Protein AF-A0A258TKL4-F1 (afdb_monomer)

Mean predicted aligned error: 12.35 Å

Sequence (136 aa):
MKLLQSRTVRRLAFFAGGAMLWTGPAPAQDDRVAALDPIAEASTDVEAGMALAAQQSAAGDLVEAAATLERVLLLHPLAHRALIVHAGLLCRLDDAEGGRIELAKFLNPPVADPAWTAAIGACGAMPVAANQGTGK

Nearest PDB structures (foldseek):
  8ump-assembly1_A  TM=7.466E-01  e=2.874E-02  synthetic construct
  1na0-assembly1_A  TM=7.325E-01  e=5.076E-02  unidentified
  4r7s-assembly1_A  TM=7.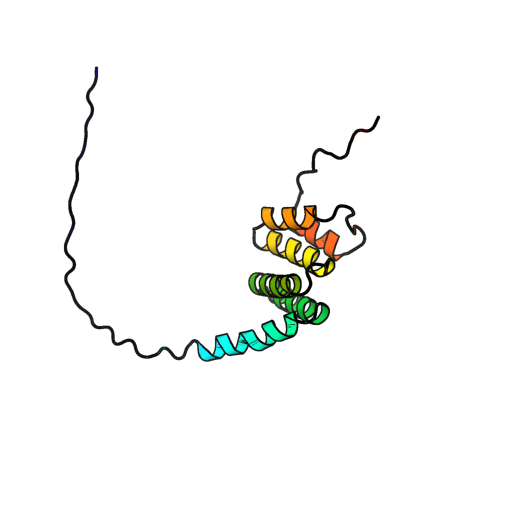231E-01  e=9.442E-02  Parabacteroides merdae ATCC 43184
  2hyz-assembly1_A-2  TM=6.457E-01  e=3.919E-02  unclassified
  1a17-assembly1_A  TM=7.849E-01  e=3.623E-01  Homo sapiens

Radius of gyratio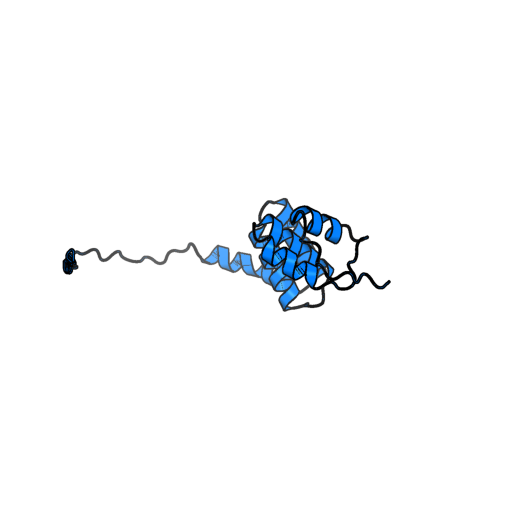n: 24.69 Å; Cα contacts (8 Å, |Δi|>4): 116; chains: 1; bounding box: 25×66×70 Å

Foldseek 3Di:
DDDDDDDDDDDDDDDDDDDPPPDDPDPPVPVVVVVVVVLLVLLLDLVSLQVVLVVCVVVVNLVSSLVSLVSNCVNVVPSLLSLLQNLLSCLQVVNLVSSLVSQVVCPPDPVVDVSNVSSPVSSDDDDDPPPPDPPD

Structure (mmCIF, N/CA/C/O backbone):
data_AF-A0A258TKL4-F1
#
_entry.id   AF-A0A258TKL4-F1
#
loop_
_atom_site.group_PDB
_atom_site.id
_atom_site.type_symbol
_atom_site.label_atom_id
_atom_site.label_alt_id
_atom_site.label_comp_id
_atom_site.label_asym_id
_atom_site.label_entity_id
_atom_site.label_seq_id
_atom_site.pdbx_PDB_ins_code
_atom_site.Cartn_x
_atom_site.Cartn_y
_atom_site.Cartn_z
_atom_site.occupancy
_atom_site.B_iso_or_equiv
_atom_site.auth_seq_id
_atom_site.auth_comp_id
_atom_site.auth_asym_id
_atom_site.auth_atom_id
_atom_site.pdbx_PDB_model_num
ATOM 1 N N . MET A 1 1 ? 0.697 28.174 54.821 1.00 50.72 1 MET A N 1
ATOM 2 C CA . MET A 1 1 ? 0.464 27.054 55.763 1.00 50.72 1 MET A CA 1
ATOM 3 C C . MET A 1 1 ? -0.947 26.505 55.575 1.00 50.72 1 MET A C 1
ATOM 5 O O . MET A 1 1 ? -1.894 27.146 56.003 1.00 50.72 1 MET A O 1
ATOM 9 N N . LYS A 1 2 ? -1.086 25.352 54.912 1.00 48.81 2 LYS A N 1
ATOM 10 C CA . LYS A 1 2 ? -2.199 24.393 55.043 1.00 48.81 2 LYS A CA 1
ATOM 11 C C . LYS A 1 2 ? -1.678 23.036 54.550 1.00 48.81 2 LYS A C 1
ATOM 13 O O . LYS A 1 2 ? -0.857 22.989 53.641 1.00 48.81 2 LYS A O 1
ATOM 18 N N . LEU A 1 3 ? -2.039 21.998 55.293 1.00 51.25 3 LEU A N 1
ATOM 19 C CA . LEU A 1 3 ? -1.294 20.758 55.503 1.00 51.25 3 LEU A CA 1
ATOM 20 C C . LEU A 1 3 ? -1.378 19.770 54.330 1.00 51.25 3 LEU A C 1
ATOM 22 O O . LEU A 1 3 ? -2.439 19.591 53.739 1.00 51.25 3 LEU A O 1
ATOM 26 N N . LEU A 1 4 ? -0.260 19.077 54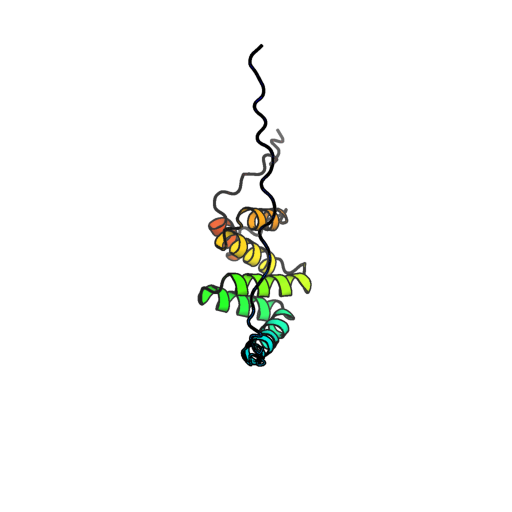.078 1.00 58.34 4 LEU A N 1
ATOM 27 C CA . LEU A 1 4 ? -0.192 17.830 53.317 1.00 58.34 4 LEU A CA 1
ATOM 28 C C . LEU A 1 4 ? -1.086 16.768 53.979 1.00 58.34 4 LEU A C 1
ATOM 30 O O . LEU A 1 4 ? -0.949 16.513 55.176 1.00 58.34 4 LEU A O 1
ATOM 34 N N . GLN A 1 5 ? -1.911 16.071 53.197 1.00 54.00 5 GLN A N 1
ATOM 35 C CA . GLN A 1 5 ? -2.447 14.768 53.590 1.00 54.00 5 GLN A CA 1
ATOM 36 C C . GLN A 1 5 ? -1.998 13.692 52.605 1.00 54.00 5 GLN A C 1
ATOM 38 O O . GLN A 1 5 ? -2.572 13.476 51.544 1.00 54.00 5 GLN A O 1
ATOM 43 N N . SER A 1 6 ? -0.930 13.024 53.031 1.00 58.41 6 SER A N 1
ATOM 44 C CA . SER A 1 6 ? -0.497 11.704 52.596 1.00 58.41 6 SER A CA 1
ATOM 45 C C . SER A 1 6 ? -1.581 10.664 52.901 1.00 58.41 6 SER A C 1
ATOM 47 O O . SER A 1 6 ? -2.112 10.629 54.015 1.00 58.41 6 SER A O 1
ATOM 49 N N . ARG A 1 7 ? -1.890 9.791 51.937 1.00 64.56 7 ARG A N 1
ATOM 50 C CA . ARG A 1 7 ? -2.574 8.519 52.197 1.00 64.56 7 ARG A CA 1
ATOM 51 C C . ARG A 1 7 ? -1.780 7.374 51.590 1.00 64.56 7 ARG A C 1
ATOM 53 O O . ARG A 1 7 ? -1.822 7.088 50.400 1.00 64.56 7 ARG A O 1
ATOM 60 N N . THR A 1 8 ? -1.037 6.758 52.489 1.00 53.56 8 THR A N 1
ATOM 61 C CA . THR A 1 8 ? -0.209 5.570 52.370 1.00 53.56 8 THR A CA 1
ATOM 62 C C . THR A 1 8 ? -1.064 4.314 52.144 1.00 53.56 8 THR A C 1
ATOM 64 O O . THR A 1 8 ? -2.012 4.071 52.882 1.00 53.56 8 THR A O 1
ATOM 67 N N . VAL A 1 9 ? -0.662 3.525 51.141 1.00 61.69 9 VAL A N 1
ATOM 68 C CA . VAL A 1 9 ? -0.591 2.049 51.078 1.00 61.69 9 VAL A CA 1
ATOM 69 C C . VAL A 1 9 ? -1.788 1.233 51.592 1.00 61.69 9 VAL A C 1
ATOM 71 O O . VAL A 1 9 ? -2.051 1.159 52.791 1.00 61.69 9 VAL A O 1
ATOM 74 N N . ARG A 1 10 ? -2.352 0.391 50.711 1.00 58.75 10 ARG A N 1
ATOM 75 C CA . ARG A 1 10 ? -2.886 -0.909 51.140 1.00 58.75 10 ARG A CA 1
ATOM 76 C C . ARG A 1 10 ? -2.347 -2.039 50.271 1.00 58.75 10 ARG A C 1
ATOM 78 O O . AR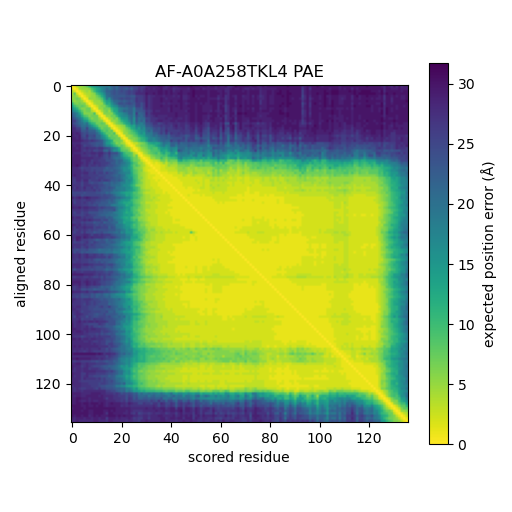G A 1 10 ? -2.388 -1.998 49.049 1.00 58.75 10 ARG A O 1
ATOM 85 N N . ARG A 1 11 ? -1.744 -2.982 50.987 1.00 54.66 11 ARG A N 1
ATOM 86 C CA . ARG A 1 11 ? -0.954 -4.122 50.539 1.00 54.66 11 ARG A CA 1
ATOM 87 C C . ARG A 1 11 ? -1.815 -5.174 49.840 1.00 54.66 11 ARG A C 1
ATOM 89 O O . ARG A 1 11 ? -2.969 -5.364 50.210 1.00 54.66 11 ARG A O 1
ATOM 96 N N . LEU A 1 12 ? -1.153 -5.850 48.900 1.00 56.41 12 LEU A N 1
ATOM 97 C CA . LEU A 1 12 ? -1.285 -7.252 48.495 1.00 56.41 12 LEU A CA 1
ATOM 98 C C . LEU A 1 12 ? -2.431 -8.050 49.136 1.00 56.41 12 LEU A C 1
ATOM 100 O O . LEU A 1 12 ? -2.419 -8.305 50.341 1.00 56.41 12 LEU A O 1
ATOM 104 N N . ALA A 1 13 ? -3.306 -8.581 48.282 1.00 54.28 13 ALA A N 1
ATOM 105 C CA . ALA A 1 13 ? -4.132 -9.740 48.586 1.00 54.28 13 ALA A CA 1
ATOM 106 C C . ALA A 1 13 ? -3.691 -10.924 47.708 1.00 54.28 13 ALA A C 1
ATOM 108 O O . ALA A 1 13 ? -3.859 -10.920 46.493 1.00 54.28 13 ALA A O 1
ATOM 109 N N . PHE A 1 14 ? -3.038 -11.866 48.387 1.00 49.88 14 PHE A N 1
ATOM 110 C CA . PHE A 1 14 ? -2.932 -13.307 48.163 1.00 49.88 14 PHE A CA 1
ATOM 111 C C . PHE A 1 14 ? -3.501 -13.913 46.866 1.00 49.88 14 PHE A C 1
ATOM 113 O O . PHE A 1 14 ? -4.708 -13.982 46.653 1.00 49.88 14 PHE A O 1
ATOM 120 N N . PHE A 1 15 ? -2.578 -14.505 46.102 1.00 59.91 15 PHE A N 1
ATOM 121 C CA . PHE A 1 15 ? -2.790 -15.671 45.244 1.00 59.91 15 PHE A CA 1
ATOM 122 C C . PHE A 1 15 ? -3.282 -16.867 46.077 1.00 59.91 15 PHE A C 1
ATOM 124 O O . PHE A 1 15 ? -2.574 -17.293 46.989 1.00 59.91 15 PHE A O 1
ATOM 131 N N . ALA A 1 16 ? -4.437 -17.445 45.737 1.00 54.53 16 ALA A N 1
ATOM 132 C CA . ALA A 1 16 ? -4.801 -18.819 46.096 1.00 54.53 16 ALA A CA 1
ATOM 133 C C . ALA A 1 16 ? -5.999 -19.315 45.261 1.00 54.53 16 ALA A C 1
ATOM 135 O O . ALA A 1 16 ? -7.061 -18.702 45.277 1.00 54.53 16 ALA A O 1
ATOM 136 N N . GLY A 1 17 ? -5.820 -20.460 44.593 1.00 50.88 17 GLY A N 1
ATOM 137 C CA . GLY A 1 17 ? -6.841 -21.206 43.840 1.00 50.88 17 GLY A CA 1
ATOM 138 C C . GLY A 1 17 ? -6.639 -21.057 42.327 1.00 50.88 17 GLY A C 1
ATOM 139 O O . GLY A 1 17 ? -6.762 -19.966 41.799 1.00 50.88 17 GLY A O 1
ATOM 140 N N . GLY A 1 18 ? -6.260 -22.063 41.542 1.00 57.66 18 GLY A N 1
ATOM 141 C CA . GLY A 1 18 ? -6.520 -23.491 41.676 1.00 57.66 18 GLY A CA 1
ATOM 142 C C . GLY A 1 18 ? -7.419 -23.935 40.522 1.00 57.66 18 GLY A C 1
ATOM 143 O O . GLY A 1 18 ? -8.603 -24.153 40.731 1.00 57.66 18 GLY A O 1
ATOM 144 N N . ALA A 1 19 ? -6.859 -24.038 39.315 1.00 55.53 19 ALA A N 1
ATOM 145 C CA . ALA A 1 19 ? -7.406 -24.819 38.206 1.00 55.53 19 ALA A CA 1
ATOM 146 C C . ALA A 1 19 ? -6.263 -25.115 37.224 1.00 55.53 19 ALA A C 1
ATOM 148 O O . ALA A 1 19 ? -5.837 -24.244 36.468 1.00 55.53 19 ALA A O 1
ATOM 149 N N . MET A 1 20 ? -5.740 -26.343 37.259 1.00 60.84 20 MET A N 1
ATOM 150 C CA . MET A 1 20 ? -4.992 -26.901 36.133 1.00 60.84 20 MET A CA 1
ATOM 151 C C . MET A 1 20 ? -5.975 -27.038 34.968 1.00 60.84 20 MET A C 1
ATOM 153 O O . MET A 1 20 ? -6.676 -28.040 34.848 1.00 60.84 20 MET A O 1
ATOM 157 N N . LEU A 1 21 ? -6.069 -25.996 34.142 1.00 59.91 21 LEU A N 1
ATOM 158 C CA . LEU A 1 21 ? -6.683 -26.087 32.827 1.00 59.91 21 LEU A CA 1
ATOM 159 C C . LEU A 1 21 ? -5.707 -26.859 31.949 1.00 59.91 21 LEU A C 1
ATOM 161 O O . LEU A 1 21 ? -4.636 -26.371 31.592 1.00 59.91 21 LEU A O 1
ATOM 165 N N . TRP A 1 22 ? -6.071 -28.104 31.673 1.00 59.28 22 TRP A N 1
ATOM 166 C CA . TRP A 1 22 ? -5.408 -28.953 30.702 1.00 59.28 22 TRP A CA 1
ATOM 167 C C . TRP A 1 22 ? -5.429 -28.231 29.351 1.00 59.28 22 TRP A C 1
ATOM 169 O O . TRP A 1 22 ? -6.468 -28.090 28.707 1.00 59.28 22 TRP A O 1
ATOM 179 N N . THR A 1 23 ? -4.270 -27.723 28.952 1.00 60.50 23 THR A N 1
ATOM 180 C CA . THR A 1 23 ? -4.006 -27.176 27.627 1.00 60.50 23 THR A CA 1
ATOM 181 C C . THR A 1 23 ? -3.976 -28.336 26.639 1.00 60.50 23 THR A C 1
ATOM 183 O O . THR A 1 23 ? -2.924 -28.922 26.387 1.00 60.50 23 THR A O 1
ATOM 186 N N . GLY A 1 24 ? -5.139 -28.713 26.108 1.00 65.19 24 GLY A N 1
ATOM 187 C CA . GLY A 1 24 ? -5.173 -29.474 24.863 1.00 65.19 24 GLY A CA 1
ATOM 188 C C . GLY A 1 24 ? -4.518 -28.644 23.748 1.00 65.19 24 GLY A C 1
ATOM 189 O O . GLY A 1 24 ? -4.679 -27.419 23.749 1.00 65.19 24 GLY A O 1
ATOM 190 N N . PRO A 1 25 ? -3.764 -29.255 22.817 1.00 62.97 25 PRO A N 1
ATOM 191 C CA . PRO A 1 25 ? -3.256 -28.530 21.660 1.00 62.97 25 PRO A CA 1
ATOM 192 C C . PRO A 1 25 ? -4.467 -28.019 20.876 1.00 62.97 25 PRO A C 1
ATOM 194 O O . PRO A 1 25 ? -5.349 -28.800 20.530 1.00 62.97 25 PRO A O 1
ATOM 197 N N . ALA A 1 26 ? -4.555 -26.709 20.656 1.00 61.94 26 ALA A N 1
ATOM 198 C CA . ALA A 1 26 ? -5.610 -26.113 19.849 1.00 61.94 26 ALA A CA 1
ATOM 199 C C . ALA A 1 26 ? -5.230 -26.251 18.361 1.00 61.94 26 ALA A C 1
ATOM 201 O O . ALA A 1 26 ? -4.319 -25.546 17.927 1.00 61.94 26 ALA A O 1
ATOM 202 N N . PRO A 1 27 ? -5.897 -27.097 17.552 1.00 62.09 27 PRO A N 1
ATOM 203 C CA . PRO A 1 27 ? -5.569 -27.279 16.131 1.00 62.09 27 PRO A CA 1
ATOM 204 C C . PRO A 1 27 ? -5.969 -26.091 15.225 1.00 62.09 27 PRO A C 1
ATOM 206 O O . PRO A 1 27 ? -6.125 -26.253 14.026 1.00 62.09 27 PRO A O 1
ATOM 209 N N . ALA A 1 28 ? -6.143 -24.880 15.762 1.00 62.28 28 ALA A N 1
ATOM 210 C CA . ALA A 1 28 ? -6.678 -23.730 15.022 1.00 62.28 28 ALA A CA 1
ATOM 211 C C . ALA A 1 28 ? -5.617 -22.882 14.284 1.00 62.28 28 ALA A C 1
ATOM 213 O O . ALA A 1 28 ? -5.954 -21.832 13.739 1.00 62.28 28 ALA A O 1
ATOM 214 N N . GLN A 1 29 ? -4.340 -23.276 14.312 1.00 64.56 29 GLN A N 1
ATOM 215 C CA . GLN A 1 29 ? -3.241 -22.479 13.745 1.00 64.56 29 GLN A CA 1
ATOM 216 C C . GLN A 1 29 ? -2.727 -22.982 12.391 1.00 64.56 29 GLN A C 1
ATOM 218 O O . GLN A 1 29 ? -2.130 -22.189 11.669 1.00 64.56 29 GLN A O 1
ATOM 223 N N . ASP A 1 30 ? -2.978 -24.241 12.026 1.00 68.00 30 ASP A N 1
ATOM 224 C CA . ASP A 1 30 ? -2.342 -24.871 10.858 1.00 68.00 30 ASP A CA 1
ATOM 225 C C . ASP A 1 30 ? -2.817 -24.236 9.535 1.00 68.00 30 ASP A C 1
ATOM 227 O O . ASP A 1 30 ? -2.018 -23.754 8.732 1.00 68.00 30 ASP A O 1
ATOM 231 N N . ASP A 1 31 ? -4.135 -24.067 9.382 1.00 73.12 31 ASP A N 1
ATOM 232 C CA . ASP A 1 31 ? -4.729 -23.522 8.153 1.00 73.12 31 ASP A CA 1
ATOM 233 C C . ASP A 1 31 ? -4.386 -22.041 7.912 1.00 73.12 31 ASP A C 1
ATOM 235 O O . ASP A 1 31 ? -4.276 -21.598 6.769 1.00 73.12 31 ASP A O 1
ATOM 239 N N . ARG A 1 32 ? -4.190 -21.251 8.978 1.00 75.31 32 ARG A N 1
ATOM 240 C CA . ARG A 1 32 ? -3.833 -19.828 8.834 1.00 75.31 32 ARG A CA 1
ATOM 241 C C . ARG A 1 32 ? -2.398 -19.634 8.390 1.00 75.31 32 ARG A C 1
ATOM 243 O O . ARG A 1 32 ? -2.140 -18.698 7.646 1.00 75.31 32 ARG A O 1
ATOM 250 N N . VAL A 1 33 ? -1.478 -20.472 8.862 1.00 79.69 33 VAL A N 1
ATOM 251 C CA . VAL A 1 33 ? -0.072 -20.380 8.454 1.00 79.69 33 VAL A CA 1
ATOM 252 C C . VAL A 1 33 ? 0.063 -20.795 6.992 1.00 79.69 33 VAL A C 1
ATOM 254 O O . VAL A 1 33 ? 0.697 -20.073 6.231 1.00 79.69 33 VAL A O 1
ATOM 257 N N . ALA A 1 34 ? -0.621 -21.863 6.573 1.00 82.69 34 ALA A N 1
ATOM 258 C CA . ALA A 1 34 ? -0.657 -22.276 5.170 1.00 82.69 34 ALA A CA 1
ATOM 259 C C . ALA A 1 34 ? -1.241 -21.191 4.240 1.00 82.69 34 ALA A C 1
ATOM 261 O O . ALA A 1 34 ? -0.795 -21.035 3.106 1.00 82.69 34 ALA A O 1
ATOM 262 N N . ALA A 1 35 ? -2.199 -20.387 4.718 1.00 81.25 35 ALA A N 1
ATOM 263 C CA . ALA A 1 35 ? -2.748 -19.263 3.956 1.00 81.25 35 ALA A CA 1
ATOM 264 C C . ALA A 1 35 ? -1.755 -18.098 3.742 1.00 81.25 35 ALA A C 1
ATOM 266 O O . ALA A 1 35 ? -2.003 -17.242 2.893 1.00 81.25 35 ALA A O 1
ATOM 267 N N . LEU A 1 36 ? -0.630 -18.054 4.471 1.00 86.12 36 LEU A N 1
ATOM 268 C CA . LEU A 1 36 ? 0.404 -17.028 4.292 1.00 86.12 36 LEU A CA 1
ATOM 269 C C . LEU A 1 36 ? 1.343 -17.329 3.120 1.00 86.12 36 LEU A C 1
ATOM 271 O O . LEU A 1 36 ? 1.900 -16.387 2.555 1.00 86.12 36 LEU A O 1
ATOM 275 N N . ASP A 1 37 ? 1.508 -18.598 2.734 1.00 89.44 37 ASP A N 1
ATOM 276 C CA . ASP A 1 37 ? 2.432 -18.990 1.662 1.00 89.44 37 ASP A CA 1
ATOM 277 C C . ASP A 1 37 ? 2.084 -18.325 0.316 1.00 89.44 37 ASP A C 1
ATOM 279 O O . ASP A 1 37 ? 2.972 -17.705 -0.279 1.00 89.44 37 ASP A O 1
ATOM 283 N N . PRO A 1 38 ? 0.813 -18.312 -0.142 1.00 89.88 38 PRO A N 1
ATOM 284 C CA . PRO A 1 38 ? 0.445 -17.626 -1.380 1.00 89.88 38 PRO A CA 1
ATOM 285 C C . PRO A 1 38 ? 0.684 -16.113 -1.327 1.00 89.88 38 PRO A C 1
ATOM 287 O O . PRO A 1 38 ? 1.108 -15.519 -2.318 1.00 89.88 38 PRO A O 1
ATOM 290 N N . ILE A 1 39 ? 0.446 -15.475 -0.174 1.00 90.12 39 ILE A N 1
ATOM 291 C CA . ILE A 1 39 ? 0.704 -14.038 0.015 1.00 90.12 39 ILE A CA 1
ATOM 292 C C . ILE A 1 39 ? 2.210 -13.775 -0.070 1.00 90.12 39 ILE A C 1
ATOM 294 O O . ILE A 1 39 ? 2.658 -12.826 -0.725 1.00 90.12 39 ILE A O 1
ATOM 298 N N . ALA A 1 40 ? 3.000 -14.627 0.583 1.00 91.81 40 ALA A N 1
ATOM 299 C CA . ALA A 1 40 ? 4.445 -14.519 0.611 1.00 91.81 40 ALA A CA 1
ATOM 300 C C . ALA A 1 40 ? 5.059 -14.687 -0.783 1.00 91.81 40 ALA A C 1
ATOM 302 O O . ALA A 1 40 ? 5.979 -13.931 -1.104 1.00 91.81 40 ALA A O 1
ATOM 303 N N . GLU A 1 41 ? 4.543 -15.628 -1.578 1.00 94.94 41 GLU A N 1
ATOM 304 C CA . GLU A 1 41 ? 4.950 -15.889 -2.960 1.00 94.94 41 GLU A CA 1
ATOM 305 C C . GLU A 1 41 ? 4.545 -14.747 -3.896 1.00 94.94 41 GLU A C 1
ATOM 307 O O . GLU A 1 41 ? 5.405 -14.193 -4.583 1.00 94.94 41 GLU A O 1
ATOM 312 N N . ALA A 1 42 ? 3.281 -14.309 -3.857 1.00 94.44 42 ALA A N 1
ATOM 313 C CA . ALA A 1 42 ? 2.793 -13.209 -4.692 1.00 94.44 42 ALA A CA 1
ATOM 314 C C . ALA A 1 42 ? 3.584 -11.914 -4.467 1.00 94.44 42 ALA A C 1
ATOM 316 O O . ALA A 1 42 ? 3.896 -11.202 -5.416 1.00 94.44 42 ALA A O 1
ATOM 317 N N . SER A 1 43 ? 3.974 -11.634 -3.221 1.00 95.75 43 SER A N 1
ATOM 318 C CA . SER A 1 43 ? 4.717 -10.418 -2.872 1.00 95.75 43 SER A CA 1
ATOM 319 C C . SER A 1 43 ? 6.168 -10.401 -3.374 1.00 95.75 43 SER A C 1
ATOM 321 O O . SER A 1 43 ? 6.840 -9.379 -3.238 1.00 95.75 43 SER A O 1
ATOM 323 N N . THR A 1 44 ? 6.686 -11.510 -3.919 1.00 97.25 44 THR A N 1
ATOM 324 C CA . THR A 1 44 ? 8.033 -11.542 -4.519 1.00 97.25 44 THR A CA 1
ATOM 325 C C . THR A 1 44 ? 8.102 -10.849 -5.877 1.00 97.25 44 THR A C 1
ATOM 327 O O . THR A 1 44 ? 9.183 -10.416 -6.276 1.00 97.25 44 THR A O 1
ATOM 330 N N . ASP A 1 45 ? 6.963 -10.680 -6.548 1.00 98.06 45 ASP A N 1
ATOM 331 C CA . ASP A 1 45 ? 6.823 -9.948 -7.802 1.00 98.06 45 ASP A CA 1
ATOM 332 C C . ASP A 1 45 ? 5.979 -8.684 -7.588 1.00 98.06 45 ASP A C 1
ATOM 334 O O . ASP A 1 45 ? 4.961 -8.702 -6.894 1.00 98.06 45 ASP A O 1
ATOM 338 N N . VAL A 1 46 ? 6.402 -7.565 -8.182 1.00 97.94 46 VAL A N 1
ATOM 339 C CA . VAL A 1 46 ? 5.733 -6.273 -7.972 1.00 97.94 46 VAL A CA 1
ATOM 340 C C . VAL A 1 46 ? 4.308 -6.292 -8.522 1.00 97.94 46 VAL A C 1
ATOM 342 O O . VAL A 1 46 ? 3.390 -5.841 -7.841 1.00 97.94 46 VAL A O 1
ATOM 345 N N . GLU A 1 47 ? 4.101 -6.810 -9.733 1.00 97.88 47 GLU A N 1
ATOM 346 C CA . GLU A 1 47 ? 2.786 -6.786 -10.378 1.00 97.88 47 GLU A CA 1
ATOM 347 C C . GLU A 1 47 ? 1.831 -7.790 -9.727 1.00 97.88 47 GLU A C 1
ATOM 349 O O . GLU A 1 47 ? 0.676 -7.453 -9.460 1.00 97.88 47 GLU A O 1
ATOM 354 N N . ALA A 1 48 ? 2.309 -8.993 -9.396 1.00 97.94 48 ALA A N 1
ATOM 355 C CA . ALA A 1 48 ? 1.511 -9.997 -8.699 1.00 97.94 48 ALA A CA 1
ATOM 356 C C . ALA A 1 48 ? 1.101 -9.527 -7.292 1.00 97.94 48 ALA A C 1
ATOM 358 O O . ALA A 1 48 ? -0.074 -9.626 -6.929 1.00 97.94 48 ALA A O 1
ATOM 359 N N . GLY A 1 49 ? 2.028 -8.944 -6.524 1.00 98.25 49 GLY A N 1
ATOM 360 C CA . GLY A 1 49 ? 1.733 -8.384 -5.206 1.00 98.25 49 GLY A CA 1
ATOM 361 C C . GLY A 1 49 ? 0.762 -7.200 -5.270 1.00 98.25 49 GLY A C 1
ATOM 362 O O . GLY A 1 49 ? -0.185 -7.130 -4.488 1.00 98.25 49 GLY A O 1
ATOM 363 N N . MET A 1 50 ? 0.921 -6.307 -6.251 1.00 98.44 50 MET A N 1
ATOM 364 C CA . MET A 1 50 ? -0.019 -5.206 -6.496 1.00 98.44 50 MET A CA 1
ATOM 365 C C . MET A 1 50 ? -1.419 -5.706 -6.869 1.00 98.44 50 MET A C 1
ATOM 367 O O . MET A 1 50 ? -2.418 -5.181 -6.373 1.00 98.44 50 MET A O 1
ATOM 371 N N . ALA A 1 51 ? -1.508 -6.729 -7.721 1.00 98.19 51 ALA A N 1
ATOM 372 C CA . ALA A 1 51 ? -2.778 -7.335 -8.106 1.00 98.19 51 ALA A CA 1
ATOM 373 C C . ALA A 1 51 ? -3.473 -8.015 -6.916 1.00 98.19 51 ALA A C 1
ATOM 375 O O . ALA A 1 51 ? -4.697 -7.924 -6.794 1.00 98.19 51 ALA A O 1
ATOM 376 N N . LEU A 1 52 ? -2.717 -8.666 -6.027 1.00 98.00 52 LEU A N 1
ATOM 377 C CA . LEU A 1 52 ? -3.250 -9.255 -4.799 1.00 98.00 52 LEU A CA 1
ATOM 378 C C . LEU A 1 52 ? -3.742 -8.176 -3.822 1.00 98.00 52 LEU A C 1
ATOM 380 O O . LEU A 1 52 ? -4.880 -8.248 -3.360 1.00 98.00 52 LEU A O 1
ATOM 384 N N . ALA A 1 53 ? -2.950 -7.129 -3.581 1.00 98.19 53 ALA A N 1
ATOM 385 C CA . ALA A 1 53 ? -3.343 -6.015 -2.718 1.00 98.19 53 ALA A CA 1
ATOM 386 C C . ALA A 1 53 ? -4.600 -5.290 -3.230 1.00 98.19 53 ALA A C 1
ATOM 388 O O . ALA A 1 53 ? -5.450 -4.865 -2.442 1.00 98.19 53 ALA A O 1
ATOM 389 N N . ALA A 1 54 ? -4.759 -5.176 -4.553 1.00 98.31 54 ALA A N 1
ATOM 390 C CA . ALA A 1 54 ? -5.971 -4.641 -5.164 1.00 98.31 54 ALA A CA 1
ATOM 391 C C . ALA A 1 54 ? -7.198 -5.534 -4.905 1.00 98.31 54 ALA A C 1
ATOM 393 O O . ALA A 1 54 ? -8.266 -5.014 -4.579 1.00 98.31 54 ALA A O 1
ATOM 394 N N . GLN A 1 55 ? -7.053 -6.861 -4.997 1.00 98.06 55 GLN A N 1
ATOM 395 C CA . GLN A 1 55 ? -8.126 -7.815 -4.681 1.00 98.06 55 GLN A CA 1
ATOM 396 C C . GLN A 1 55 ? -8.529 -7.749 -3.203 1.00 98.06 55 GLN A C 1
ATOM 398 O O . GLN A 1 55 ? -9.711 -7.594 -2.907 1.00 98.06 55 GLN A O 1
ATOM 403 N N . GLN A 1 56 ? -7.555 -7.773 -2.290 1.00 97.62 56 GLN A N 1
ATOM 404 C CA . GLN A 1 56 ? -7.777 -7.625 -0.845 1.00 97.62 56 GLN A CA 1
ATOM 405 C C . GLN A 1 56 ? -8.475 -6.294 -0.530 1.00 97.62 56 GLN A C 1
ATOM 407 O O . GLN A 1 56 ? -9.486 -6.247 0.167 1.00 97.62 56 GLN A O 1
ATOM 412 N N . SER A 1 57 ? -8.016 -5.201 -1.145 1.00 98.12 57 SER A N 1
ATOM 413 C CA . SER A 1 57 ? -8.646 -3.885 -0.993 1.00 98.12 57 SER A CA 1
ATOM 414 C C . SER A 1 57 ? -10.099 -3.856 -1.463 1.00 98.12 57 SER A C 1
ATOM 416 O O . SER A 1 57 ? -10.925 -3.190 -0.836 1.00 98.12 57 SER A O 1
ATOM 418 N N . ALA A 1 58 ? -10.407 -4.542 -2.568 1.00 97.88 58 ALA A N 1
ATOM 419 C CA . ALA A 1 58 ? -11.759 -4.649 -3.109 1.00 97.88 58 ALA A CA 1
ATOM 420 C C . ALA A 1 58 ? -12.674 -5.521 -2.233 1.00 97.88 58 ALA A C 1
ATOM 422 O O . ALA A 1 58 ? -13.874 -5.260 -2.172 1.00 97.88 58 ALA A O 1
ATOM 423 N N . ALA A 1 59 ? -12.113 -6.506 -1.528 1.00 97.88 59 ALA A N 1
ATOM 424 C CA . ALA A 1 59 ? -12.818 -7.315 -0.535 1.00 97.88 59 ALA A CA 1
ATOM 425 C C . ALA A 1 59 ? -13.052 -6.575 0.800 1.00 97.88 59 ALA A C 1
ATOM 427 O O . ALA A 1 59 ? -13.886 -6.996 1.597 1.00 97.88 59 ALA A O 1
ATOM 428 N N . GLY A 1 60 ? -12.377 -5.440 1.021 1.00 97.75 60 GLY A N 1
ATOM 429 C CA . GLY A 1 60 ? -12.437 -4.671 2.269 1.00 97.75 60 GLY A CA 1
ATOM 430 C C . GLY A 1 60 ? -11.309 -4.999 3.252 1.00 97.75 60 GLY A C 1
ATOM 431 O O . GLY A 1 60 ? -11.216 -4.360 4.301 1.00 97.75 60 GLY A O 1
ATOM 432 N N . ASP A 1 61 ? -10.406 -5.909 2.890 1.00 97.81 61 ASP A N 1
ATOM 433 C CA . ASP A 1 61 ? -9.291 -6.382 3.712 1.00 97.81 61 ASP A CA 1
ATOM 434 C C . ASP A 1 61 ? -8.090 -5.429 3.611 1.00 97.81 61 ASP A C 1
ATOM 436 O O . ASP A 1 61 ? -7.012 -5.759 3.115 1.00 97.81 61 ASP A O 1
ATOM 440 N N . LEU A 1 62 ? -8.284 -4.185 4.060 1.00 98.06 62 LEU A N 1
ATOM 441 C CA . LEU A 1 62 ? -7.302 -3.108 3.874 1.00 98.06 62 LEU A CA 1
ATOM 442 C C . LEU A 1 62 ? -5.979 -3.366 4.602 1.00 98.06 62 LEU A C 1
ATOM 444 O O . LEU A 1 62 ? -4.924 -2.999 4.090 1.00 98.06 62 LEU A O 1
ATOM 448 N N . VAL A 1 63 ? -6.034 -4.013 5.770 1.00 97.56 63 VAL A N 1
ATOM 449 C CA . VAL A 1 63 ? -4.840 -4.383 6.546 1.00 97.56 63 VAL A CA 1
ATOM 450 C C . VAL A 1 63 ? -4.014 -5.423 5.796 1.00 97.56 63 VAL A C 1
ATOM 452 O O . VAL A 1 63 ? -2.795 -5.296 5.715 1.00 97.56 63 VAL A O 1
ATOM 455 N N . GLU A 1 64 ? -4.666 -6.424 5.201 1.00 96.62 64 GLU A N 1
ATOM 456 C CA . GLU A 1 64 ? -3.967 -7.444 4.418 1.00 96.62 64 GLU A CA 1
ATOM 457 C C . GLU A 1 64 ? -3.380 -6.854 3.135 1.00 96.62 64 GLU A C 1
ATOM 459 O O . GLU A 1 64 ? -2.228 -7.128 2.808 1.00 96.62 64 GLU A O 1
ATOM 464 N N . ALA A 1 65 ? -4.125 -5.976 2.456 1.00 98.31 65 ALA A N 1
ATOM 465 C CA . ALA A 1 65 ? -3.624 -5.252 1.292 1.00 98.31 65 ALA A CA 1
ATOM 466 C C . ALA A 1 65 ? -2.370 -4.425 1.619 1.00 98.31 65 ALA A C 1
ATOM 468 O O . ALA A 1 65 ? -1.398 -4.450 0.861 1.00 98.31 65 ALA A O 1
ATOM 469 N N . ALA A 1 66 ? -2.372 -3.715 2.753 1.00 98.38 66 ALA A N 1
ATOM 470 C CA . ALA A 1 66 ? -1.219 -2.945 3.205 1.00 98.38 66 ALA A CA 1
ATOM 471 C C . ALA A 1 66 ? -0.021 -3.860 3.502 1.00 98.38 66 ALA A C 1
ATOM 473 O O . ALA A 1 66 ? 1.065 -3.607 2.985 1.00 98.38 66 ALA A O 1
ATOM 474 N N . ALA A 1 67 ? -0.227 -4.960 4.232 1.00 97.12 67 ALA A N 1
ATOM 475 C CA . ALA A 1 67 ? 0.826 -5.925 4.550 1.00 97.12 67 ALA A CA 1
ATOM 476 C C . ALA A 1 67 ? 1.435 -6.586 3.295 1.00 97.12 67 ALA A C 1
ATOM 478 O O . ALA A 1 67 ? 2.654 -6.763 3.212 1.00 97.12 67 ALA A O 1
ATOM 479 N N . THR A 1 68 ? 0.613 -6.904 2.289 1.00 98.12 68 THR A N 1
ATOM 480 C CA . THR A 1 68 ? 1.083 -7.392 0.981 1.00 98.12 68 THR A CA 1
ATOM 481 C C . THR A 1 68 ? 2.013 -6.367 0.325 1.00 98.12 68 THR A C 1
ATOM 483 O O . THR A 1 68 ? 3.119 -6.711 -0.096 1.00 98.12 68 THR A O 1
ATOM 486 N N . LEU A 1 69 ? 1.618 -5.088 0.279 1.00 98.50 69 LEU A N 1
ATOM 487 C CA . LEU A 1 69 ? 2.454 -4.036 -0.310 1.00 98.50 69 LEU A CA 1
ATOM 488 C C . LEU A 1 69 ? 3.712 -3.739 0.505 1.00 98.50 69 LEU A C 1
ATOM 490 O O . LEU A 1 69 ? 4.752 -3.469 -0.088 1.00 98.50 69 LEU A O 1
ATOM 494 N N . GLU A 1 70 ? 3.667 -3.836 1.832 1.00 97.94 70 GLU A N 1
ATOM 495 C CA . GLU A 1 70 ? 4.862 -3.718 2.674 1.00 97.94 70 GLU A CA 1
ATOM 496 C C . GLU A 1 70 ? 5.885 -4.791 2.322 1.00 97.94 70 GLU A C 1
ATOM 498 O O . GLU A 1 70 ? 7.066 -4.491 2.156 1.00 97.94 70 GLU A O 1
ATOM 503 N N . ARG A 1 71 ? 5.439 -6.035 2.122 1.00 97.81 71 ARG A N 1
ATOM 504 C CA . ARG A 1 71 ? 6.326 -7.116 1.692 1.00 97.81 71 ARG A CA 1
ATOM 505 C C . ARG A 1 71 ? 6.886 -6.877 0.289 1.00 97.81 71 ARG A C 1
ATOM 507 O O . ARG A 1 71 ? 8.084 -7.085 0.095 1.00 97.81 71 ARG A O 1
ATOM 514 N N . VAL A 1 72 ? 6.070 -6.393 -0.653 1.00 98.44 72 VAL A N 1
ATOM 515 C CA . VAL A 1 72 ? 6.551 -5.968 -1.982 1.00 98.44 72 VAL A CA 1
ATOM 516 C C . VAL A 1 72 ? 7.628 -4.893 -1.839 1.00 98.44 72 VAL A C 1
ATOM 518 O O . VAL A 1 72 ? 8.687 -5.020 -2.443 1.00 98.44 72 VAL A O 1
ATOM 521 N N . LEU A 1 73 ? 7.410 -3.866 -1.016 1.00 98.06 73 LEU A N 1
ATOM 522 C CA . LEU A 1 73 ? 8.335 -2.741 -0.831 1.00 98.06 73 LEU A CA 1
ATOM 523 C C . LEU A 1 73 ? 9.616 -3.122 -0.079 1.00 98.06 73 LEU A C 1
ATOM 525 O O . LEU A 1 73 ? 10.666 -2.535 -0.336 1.00 98.06 73 LEU A O 1
ATOM 529 N N . LEU A 1 74 ? 9.565 -4.126 0.800 1.00 97.75 74 LEU A N 1
ATOM 530 C CA . LEU A 1 74 ? 10.759 -4.700 1.426 1.00 97.75 74 LEU A CA 1
ATOM 531 C C . LEU A 1 74 ? 11.685 -5.365 0.396 1.00 97.75 74 LEU A C 1
ATOM 533 O O . LEU A 1 74 ? 12.904 -5.317 0.556 1.00 97.75 74 LEU A O 1
ATOM 537 N N . LEU A 1 75 ? 11.124 -5.977 -0.651 1.00 97.94 75 LEU A N 1
ATOM 538 C CA . LEU A 1 75 ? 11.883 -6.638 -1.719 1.00 97.94 75 LEU A CA 1
ATOM 539 C C . LEU A 1 75 ? 12.212 -5.689 -2.883 1.00 97.94 75 LEU A C 1
ATOM 541 O O . LEU A 1 75 ? 13.267 -5.809 -3.504 1.00 97.94 75 LEU A O 1
ATOM 545 N N . HIS A 1 76 ? 11.334 -4.720 -3.143 1.00 97.69 76 HIS A N 1
ATOM 546 C CA . HIS A 1 76 ? 11.372 -3.798 -4.277 1.00 97.69 76 HIS A CA 1
ATOM 547 C C . HIS A 1 76 ? 11.174 -2.347 -3.809 1.00 97.69 76 HIS A C 1
ATOM 549 O O . HIS A 1 76 ? 10.157 -1.722 -4.119 1.00 97.69 76 HIS A O 1
ATOM 555 N N . PRO A 1 77 ? 12.148 -1.753 -3.096 1.00 96.31 77 PRO A N 1
ATOM 556 C CA . PRO A 1 77 ? 11.987 -0.437 -2.465 1.00 96.31 77 PRO A CA 1
ATOM 557 C C . PRO A 1 77 ? 11.791 0.723 -3.455 1.00 96.31 77 PRO A C 1
ATOM 559 O O . PRO A 1 77 ? 11.394 1.815 -3.058 1.00 96.31 77 PRO A O 1
ATOM 562 N N . LEU A 1 78 ? 12.065 0.503 -4.746 1.00 95.19 78 LEU A N 1
ATOM 563 C CA . LEU A 1 78 ? 11.890 1.485 -5.823 1.00 95.19 78 LEU A CA 1
ATOM 564 C C . LEU A 1 78 ? 10.600 1.277 -6.631 1.00 95.19 78 LEU A C 1
ATOM 566 O O . LEU A 1 78 ? 10.397 1.944 -7.647 1.00 95.19 78 LEU A O 1
ATOM 570 N N . ALA A 1 79 ? 9.715 0.370 -6.206 1.00 96.81 79 ALA A N 1
ATOM 571 C CA . ALA A 1 79 ? 8.399 0.190 -6.808 1.00 96.81 79 ALA A CA 1
ATOM 572 C C . ALA A 1 79 ? 7.489 1.384 -6.462 1.00 96.81 79 ALA A C 1
ATOM 574 O O . ALA A 1 79 ? 6.594 1.295 -5.626 1.00 96.81 79 ALA A O 1
ATOM 575 N N . HIS A 1 80 ? 7.717 2.529 -7.115 1.00 96.00 80 HIS A N 1
ATOM 576 C CA . HIS A 1 80 ? 7.041 3.798 -6.827 1.00 96.00 80 HIS A CA 1
ATOM 577 C C . HIS A 1 80 ? 5.516 3.677 -6.805 1.00 96.00 80 HIS A C 1
ATOM 579 O O . HIS A 1 80 ? 4.867 4.219 -5.915 1.00 96.00 80 HIS A O 1
ATOM 585 N N . ARG A 1 81 ? 4.939 2.929 -7.752 1.00 96.50 81 ARG A N 1
ATOM 586 C CA . ARG A 1 81 ? 3.491 2.710 -7.807 1.00 96.50 81 ARG A CA 1
ATOM 587 C C . ARG A 1 81 ? 2.977 1.944 -6.582 1.00 96.50 81 ARG A C 1
ATOM 589 O O . ARG A 1 81 ? 1.928 2.303 -6.059 1.00 96.50 81 ARG A O 1
ATOM 596 N N . ALA A 1 82 ? 3.725 0.952 -6.094 1.00 97.88 82 ALA A N 1
ATOM 597 C CA . ALA A 1 82 ? 3.391 0.233 -4.864 1.00 97.88 82 ALA A CA 1
ATOM 598 C C . ALA A 1 82 ? 3.468 1.141 -3.634 1.00 97.88 82 ALA A C 1
ATOM 600 O O . ALA A 1 82 ? 2.572 1.100 -2.798 1.00 97.88 82 ALA A O 1
ATOM 601 N N . LEU A 1 83 ? 4.467 2.026 -3.574 1.00 97.75 83 LEU A N 1
ATOM 602 C CA . LEU A 1 83 ? 4.614 2.992 -2.483 1.00 97.75 83 LEU A CA 1
ATOM 603 C C . LEU A 1 83 ? 3.446 3.991 -2.451 1.00 97.75 83 LEU A C 1
ATOM 605 O O . LEU A 1 83 ? 2.896 4.263 -1.389 1.00 97.75 83 LEU A O 1
ATOM 609 N N . ILE A 1 84 ? 3.005 4.481 -3.614 1.00 97.69 84 ILE A N 1
ATOM 610 C CA . ILE A 1 84 ? 1.839 5.374 -3.720 1.00 97.69 84 ILE A CA 1
ATOM 611 C C . ILE A 1 84 ? 0.562 4.674 -3.240 1.00 97.69 84 ILE A C 1
ATOM 613 O O . ILE A 1 84 ? -0.208 5.254 -2.473 1.00 97.69 84 ILE A O 1
ATOM 617 N N . VAL A 1 85 ? 0.322 3.433 -3.679 1.00 98.31 85 VAL A N 1
ATOM 618 C CA . VAL A 1 85 ? -0.879 2.686 -3.272 1.00 98.31 85 VAL A CA 1
ATOM 619 C C . VAL A 1 85 ? -0.839 2.347 -1.781 1.00 98.31 85 VAL A C 1
ATOM 621 O O . VAL A 1 85 ? -1.852 2.523 -1.105 1.00 98.31 85 VAL A O 1
ATOM 624 N N . HIS A 1 86 ? 0.317 1.938 -1.250 1.00 98.62 86 HIS A N 1
ATOM 625 C CA . HIS A 1 86 ? 0.509 1.693 0.183 1.00 98.62 86 HIS A CA 1
ATOM 626 C C . HIS A 1 86 ? 0.208 2.945 1.010 1.00 98.62 86 HIS A C 1
ATOM 628 O O . HIS A 1 86 ? -0.599 2.881 1.933 1.00 98.62 86 HIS A O 1
ATOM 634 N N . ALA A 1 87 ? 0.724 4.107 0.606 1.00 98.06 87 ALA A N 1
ATOM 635 C CA . ALA A 1 87 ? 0.432 5.371 1.275 1.00 98.06 87 ALA A CA 1
ATOM 636 C C . ALA A 1 87 ? -1.072 5.704 1.309 1.00 98.06 87 ALA A C 1
ATOM 638 O O . ALA A 1 87 ? -1.599 6.143 2.332 1.00 98.06 87 ALA A O 1
ATOM 639 N N . GLY A 1 88 ? -1.783 5.455 0.204 1.00 98.12 88 GLY A N 1
ATOM 640 C CA . GLY A 1 88 ? -3.237 5.604 0.150 1.00 98.12 88 GLY A CA 1
ATOM 641 C C . GLY A 1 88 ? -3.973 4.642 1.090 1.00 98.12 88 GLY A C 1
ATOM 642 O O . GLY A 1 88 ? -4.972 5.030 1.698 1.00 98.12 88 GLY A O 1
ATOM 643 N N . LEU A 1 89 ? -3.486 3.405 1.244 1.00 98.56 89 LEU A N 1
ATOM 644 C CA . LEU A 1 89 ? -4.045 2.436 2.192 1.00 98.56 89 LEU A CA 1
ATOM 645 C C . LEU A 1 89 ? -3.827 2.853 3.645 1.00 98.56 89 LEU A C 1
ATOM 647 O O . LEU A 1 89 ? -4.782 2.771 4.411 1.00 98.56 89 LEU A O 1
ATOM 651 N N . LEU A 1 90 ? -2.645 3.365 4.005 1.00 98.44 90 LEU A N 1
ATOM 652 C CA . LEU A 1 90 ? -2.385 3.900 5.348 1.00 98.44 90 LEU A CA 1
ATOM 653 C C . LEU A 1 90 ? -3.419 4.966 5.722 1.00 98.44 90 LEU A C 1
ATOM 655 O O . LEU A 1 90 ? -4.057 4.883 6.767 1.00 98.44 90 LEU A O 1
ATOM 659 N N . CYS A 1 91 ? -3.693 5.902 4.812 1.00 97.62 91 CYS A N 1
ATOM 660 C CA . CYS A 1 91 ? -4.697 6.937 5.042 1.00 97.62 91 CYS A CA 1
ATOM 661 C C . CYS A 1 91 ? -6.123 6.388 5.211 1.00 97.62 91 CYS A C 1
ATOM 663 O O . CYS A 1 91 ? -6.886 6.913 6.017 1.00 97.62 91 CYS A O 1
ATOM 665 N N . ARG A 1 92 ? -6.489 5.322 4.487 1.00 97.19 92 ARG A N 1
ATOM 666 C CA . ARG A 1 92 ? -7.789 4.641 4.656 1.00 97.19 92 ARG A CA 1
ATOM 667 C C . ARG A 1 92 ? -7.875 3.820 5.944 1.00 97.19 92 ARG A C 1
ATOM 669 O O . ARG A 1 92 ? -8.980 3.523 6.383 1.00 97.19 92 ARG A O 1
ATOM 676 N N . LEU A 1 93 ? -6.733 3.442 6.509 1.00 98.00 93 LEU A N 1
ATOM 677 C CA . LEU A 1 93 ? -6.579 2.717 7.772 1.00 98.00 93 LEU A CA 1
ATOM 678 C C . LEU A 1 93 ? -6.433 3.665 8.977 1.00 98.00 93 LEU A C 1
ATOM 680 O O . LEU A 1 93 ? -5.903 3.265 10.010 1.00 98.00 93 LEU A O 1
ATOM 684 N N . ASP A 1 94 ? -6.871 4.919 8.843 1.00 96.69 94 ASP A N 1
ATOM 685 C CA . ASP A 1 94 ? -6.730 5.986 9.842 1.00 96.69 94 ASP A CA 1
ATOM 686 C C . ASP A 1 94 ? -5.275 6.370 10.197 1.00 96.69 94 ASP A C 1
ATOM 688 O O . ASP A 1 94 ? -5.053 7.205 11.075 1.00 96.69 94 ASP A O 1
ATOM 692 N N . ASP A 1 95 ? -4.273 5.874 9.462 1.00 96.81 95 ASP A N 1
ATOM 693 C CA . ASP A 1 95 ? -2.877 6.323 9.539 1.00 96.81 95 ASP A CA 1
ATOM 694 C C . ASP A 1 95 ? -2.571 7.369 8.457 1.00 96.81 95 ASP A C 1
ATOM 696 O O . ASP A 1 95 ? -1.740 7.214 7.554 1.00 96.81 95 ASP A O 1
ATOM 700 N N . ALA A 1 96 ? -3.289 8.488 8.535 1.00 95.50 96 ALA A N 1
ATOM 701 C CA . ALA A 1 96 ? -3.089 9.588 7.602 1.00 95.50 96 ALA A CA 1
ATOM 702 C C . ALA A 1 96 ? -1.708 10.252 7.759 1.00 95.50 96 ALA A C 1
ATOM 704 O O . ALA A 1 96 ? -1.217 10.879 6.823 1.00 95.50 96 ALA A O 1
ATOM 705 N N . GLU A 1 97 ? -1.081 10.164 8.935 1.00 94.88 97 GLU A N 1
ATOM 706 C CA . GLU A 1 97 ? 0.273 10.680 9.142 1.00 94.88 97 GLU A CA 1
ATOM 707 C C . GLU A 1 97 ? 1.308 9.834 8.398 1.00 94.88 97 GLU A C 1
ATOM 709 O O . GLU A 1 97 ? 2.061 10.395 7.599 1.00 94.88 97 GLU A O 1
ATOM 714 N N . GLY A 1 98 ? 1.281 8.510 8.570 1.00 95.94 98 GLY A N 1
ATOM 715 C CA . GLY A 1 98 ? 2.147 7.581 7.851 1.00 95.94 98 GLY A CA 1
ATOM 716 C C . GLY A 1 98 ? 1.987 7.697 6.337 1.00 95.94 98 GLY A C 1
ATOM 717 O O . GLY A 1 98 ? 2.974 7.894 5.626 1.00 95.94 98 GLY A O 1
ATOM 718 N N . GLY A 1 99 ? 0.748 7.711 5.832 1.00 96.62 99 GLY A N 1
ATOM 719 C CA . GLY A 1 99 ? 0.497 7.872 4.396 1.00 96.62 99 GLY A CA 1
ATOM 720 C C . GLY A 1 99 ? 1.046 9.186 3.827 1.00 96.62 99 GLY A C 1
ATOM 721 O O . GLY A 1 99 ? 1.658 9.205 2.758 1.00 96.62 99 GLY A O 1
ATOM 722 N N . ARG A 1 100 ? 0.925 10.300 4.561 1.00 94.56 100 ARG A N 1
ATOM 723 C CA . ARG A 1 100 ? 1.515 11.582 4.139 1.00 94.56 100 ARG A CA 1
ATOM 724 C C . ARG A 1 100 ? 3.041 11.567 4.152 1.00 94.56 100 ARG A C 1
ATOM 726 O O . ARG A 1 100 ? 3.643 12.172 3.267 1.00 94.56 100 ARG A O 1
ATOM 733 N N . ILE A 1 101 ? 3.666 10.899 5.122 1.00 94.19 101 ILE A N 1
ATOM 734 C CA . ILE A 1 101 ? 5.127 10.741 5.176 1.00 94.19 101 ILE A CA 1
ATOM 735 C C . ILE A 1 101 ? 5.623 9.973 3.948 1.00 94.19 101 ILE A C 1
ATOM 737 O O . ILE A 1 101 ? 6.600 10.390 3.329 1.00 94.19 101 ILE A O 1
ATOM 741 N N . GLU A 1 102 ? 4.937 8.898 3.560 1.00 94.75 102 GLU A N 1
ATOM 742 C CA . GLU A 1 102 ? 5.260 8.136 2.350 1.00 94.75 102 GLU A CA 1
ATOM 743 C C . GLU A 1 102 ? 5.122 8.995 1.083 1.00 94.75 102 GLU A C 1
ATOM 745 O O . GLU A 1 102 ? 6.050 9.075 0.276 1.00 94.75 102 GLU A O 1
ATOM 750 N N . LEU A 1 103 ? 4.013 9.728 0.935 1.00 93.94 103 LEU A N 1
ATOM 751 C CA . LEU A 1 103 ? 3.785 10.614 -0.215 1.00 93.94 103 LEU A CA 1
ATOM 752 C C . LEU A 1 103 ? 4.787 11.776 -0.288 1.00 93.94 103 LEU A C 1
ATOM 754 O O . LEU A 1 103 ? 5.162 12.200 -1.382 1.00 93.94 103 LEU A O 1
ATOM 758 N N . ALA A 1 104 ? 5.267 12.273 0.854 1.00 92.00 104 ALA A N 1
ATOM 759 C CA . ALA A 1 104 ? 6.265 13.341 0.914 1.00 92.00 104 ALA A CA 1
ATOM 760 C C . ALA A 1 104 ? 7.645 12.925 0.367 1.00 92.00 104 ALA A C 1
ATOM 762 O O . ALA A 1 104 ? 8.468 13.793 0.075 1.00 92.00 104 ALA A O 1
ATOM 763 N N . LYS A 1 105 ? 7.906 11.622 0.179 1.00 89.81 105 LYS A N 1
ATOM 764 C CA . LYS A 1 105 ? 9.151 11.122 -0.430 1.00 89.81 105 LYS A CA 1
ATOM 765 C C . LYS A 1 105 ? 9.245 11.440 -1.930 1.00 89.81 105 LYS A C 1
ATOM 767 O O . LYS A 1 105 ? 10.343 11.444 -2.488 1.00 89.81 105 LYS A O 1
ATOM 772 N N . PHE A 1 106 ? 8.125 11.740 -2.592 1.00 91.25 106 PHE A N 1
ATOM 773 C CA . PHE A 1 106 ? 8.094 12.077 -4.015 1.00 91.25 106 PHE A CA 1
ATOM 774 C C . PHE A 1 106 ? 8.384 13.562 -4.251 1.00 91.25 106 PHE A C 1
ATOM 776 O O . PHE A 1 106 ? 7.480 14.393 -4.261 1.00 91.25 106 PHE A O 1
ATOM 783 N N . LEU A 1 107 ? 9.653 13.894 -4.518 1.00 87.19 107 LEU A N 1
ATOM 784 C CA . LEU A 1 107 ? 10.063 15.259 -4.888 1.00 87.19 107 LEU A CA 1
ATOM 785 C C . LEU A 1 107 ? 9.414 15.743 -6.195 1.00 87.19 107 LEU A C 1
ATOM 787 O O . LEU A 1 107 ? 9.133 16.928 -6.341 1.00 87.19 107 LEU A O 1
ATOM 791 N N . ASN A 1 108 ? 9.167 14.818 -7.128 1.00 89.31 108 ASN A N 1
ATOM 792 C CA . ASN A 1 108 ? 8.447 15.064 -8.376 1.00 89.31 108 ASN A CA 1
ATOM 793 C C . ASN A 1 108 ? 7.210 14.155 -8.435 1.00 89.31 108 ASN A C 1
ATOM 795 O O . ASN A 1 108 ? 7.298 13.042 -8.961 1.00 89.31 108 ASN A O 1
ATOM 799 N N . PRO A 1 109 ? 6.073 14.591 -7.871 1.00 86.88 109 PRO A N 1
ATOM 800 C CA . PRO A 1 109 ? 4.846 13.811 -7.863 1.00 86.88 109 PRO A CA 1
ATOM 801 C C . PRO A 1 109 ? 4.367 13.408 -9.265 1.00 86.88 109 PRO A C 1
ATOM 803 O O . PRO A 1 109 ? 4.246 14.276 -10.137 1.00 86.88 109 PRO A O 1
ATOM 806 N N . PRO A 1 110 ? 4.013 12.132 -9.500 1.00 89.25 110 PRO A N 1
ATOM 807 C CA . PRO A 1 110 ? 3.427 11.697 -10.761 1.00 89.25 110 PRO A CA 1
ATOM 808 C C . PRO A 1 110 ? 1.940 12.074 -10.811 1.00 89.25 110 PRO A C 1
ATOM 810 O O . PRO A 1 110 ? 1.066 11.219 -10.764 1.00 89.25 110 PRO A O 1
ATOM 813 N N . VAL A 1 111 ? 1.629 13.369 -10.913 1.00 87.06 111 VAL A N 1
ATOM 81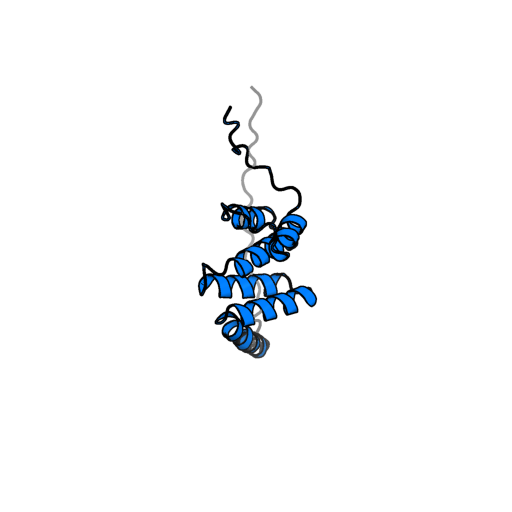4 C CA . VAL A 1 111 ? 0.250 13.897 -10.808 1.00 87.06 111 VAL A CA 1
ATOM 815 C C . VAL A 1 111 ? -0.725 13.370 -11.868 1.00 87.06 111 VAL A C 1
ATOM 817 O O . VAL A 1 111 ? -1.933 13.494 -11.692 1.00 87.06 111 VAL A O 1
ATOM 820 N N . ALA A 1 112 ? -0.211 12.799 -12.959 1.00 90.81 112 ALA A N 1
ATOM 821 C CA . ALA A 1 112 ? -1.004 12.152 -14.000 1.00 90.81 112 ALA A CA 1
ATOM 822 C C . ALA A 1 112 ? -1.311 10.669 -13.706 1.00 90.81 112 ALA A C 1
ATOM 824 O O . ALA A 1 112 ? -2.127 10.076 -14.409 1.00 90.81 112 ALA A O 1
ATOM 825 N N . ASP A 1 113 ? -0.665 10.059 -12.707 1.00 91.75 113 ASP A N 1
ATOM 826 C CA . ASP A 1 113 ? -0.933 8.682 -12.291 1.00 91.75 113 ASP A CA 1
ATOM 827 C C . ASP A 1 113 ? -2.241 8.633 -11.475 1.00 91.75 113 ASP A C 1
ATOM 829 O O . ASP A 1 113 ? -2.339 9.284 -10.429 1.00 91.75 113 ASP A O 1
ATOM 833 N N . PRO A 1 114 ? -3.248 7.843 -11.889 1.00 93.94 114 PRO A N 1
ATOM 834 C CA . PRO A 1 114 ? -4.478 7.671 -11.121 1.00 93.94 114 PRO A CA 1
ATOM 835 C C . PRO A 1 114 ? -4.248 7.192 -9.682 1.00 93.94 114 PRO A C 1
ATOM 837 O O . PRO A 1 114 ? -5.009 7.563 -8.788 1.00 93.94 114 PRO A O 1
ATOM 840 N N . ALA A 1 115 ? -3.200 6.396 -9.437 1.00 94.44 115 ALA A N 1
ATOM 841 C CA . ALA A 1 115 ? -2.839 5.954 -8.095 1.00 94.44 115 ALA A CA 1
ATOM 842 C C . ALA A 1 115 ? -2.430 7.138 -7.212 1.00 94.44 115 ALA A C 1
ATOM 844 O O . ALA A 1 115 ? -2.807 7.183 -6.042 1.00 94.44 115 ALA A O 1
ATOM 845 N N . TRP A 1 116 ? -1.728 8.129 -7.776 1.00 95.31 116 TRP A N 1
ATOM 846 C CA . TRP A 1 116 ? -1.367 9.349 -7.057 1.00 95.31 116 TRP A CA 1
ATOM 847 C C . TRP A 1 116 ? -2.616 10.127 -6.654 1.00 95.31 116 TRP A C 1
ATOM 849 O O . TRP A 1 116 ? -2.792 10.459 -5.483 1.00 95.31 116 TRP A O 1
ATOM 859 N N . THR A 1 117 ? -3.525 10.373 -7.602 1.00 94.56 117 THR A N 1
ATOM 860 C CA . THR A 1 117 ? -4.785 11.074 -7.320 1.00 94.56 117 THR A CA 1
ATOM 861 C C . THR A 1 117 ? -5.610 10.351 -6.254 1.00 94.56 117 THR A C 1
ATOM 863 O O . THR A 1 117 ? -6.128 10.998 -5.344 1.00 94.56 117 THR A O 1
ATOM 866 N N . ALA A 1 118 ? -5.700 9.020 -6.330 1.00 94.88 118 ALA A N 1
ATOM 867 C CA . ALA A 1 118 ? -6.410 8.213 -5.344 1.00 94.88 118 ALA A CA 1
ATOM 868 C C . ALA A 1 118 ? -5.771 8.302 -3.948 1.00 94.88 118 ALA A C 1
ATOM 870 O O . ALA A 1 118 ? -6.488 8.492 -2.965 1.00 94.88 118 ALA A O 1
ATOM 871 N N . ALA A 1 119 ? -4.439 8.223 -3.855 1.00 95.88 119 ALA A N 1
ATOM 872 C CA . ALA A 1 119 ? -3.721 8.317 -2.587 1.00 95.88 119 ALA A CA 1
ATOM 873 C C . ALA A 1 119 ? -3.891 9.697 -1.932 1.00 95.88 119 ALA A C 1
ATOM 875 O O . ALA A 1 119 ? -4.252 9.776 -0.760 1.00 95.88 119 ALA A O 1
ATOM 876 N N . ILE A 1 120 ? -3.738 10.788 -2.694 1.00 94.38 120 ILE A N 1
ATOM 877 C CA . ILE A 1 120 ? -3.997 12.145 -2.184 1.00 94.38 120 ILE A CA 1
ATOM 878 C C . ILE A 1 120 ? -5.448 12.289 -1.710 1.00 94.38 120 ILE A C 1
ATOM 880 O O . ILE A 1 120 ? -5.691 12.832 -0.634 1.00 94.38 120 ILE A O 1
ATOM 884 N N . GLY A 1 121 ? -6.413 11.783 -2.485 1.00 94.44 121 GLY A N 1
ATOM 885 C CA . GLY A 1 121 ? -7.828 11.824 -2.116 1.00 94.44 121 GLY A CA 1
ATOM 886 C C . GLY A 1 121 ? -8.122 11.093 -0.804 1.00 94.44 121 GLY A C 1
ATOM 887 O O . GLY A 1 121 ? -8.877 11.606 0.020 1.00 94.44 121 GLY A O 1
ATOM 888 N N . ALA A 1 122 ? -7.488 9.939 -0.580 1.00 95.44 122 ALA A N 1
ATOM 889 C CA . ALA A 1 122 ? -7.624 9.170 0.655 1.00 95.44 122 ALA A CA 1
ATOM 890 C C . ALA A 1 122 ? -7.044 9.896 1.879 1.00 95.44 122 ALA A C 1
ATOM 892 O O . ALA A 1 122 ? -7.618 9.831 2.961 1.00 95.44 122 ALA A O 1
ATOM 893 N N . CYS A 1 123 ? -5.928 10.608 1.717 1.00 93.00 123 CYS A N 1
ATOM 894 C CA . CYS A 1 123 ? -5.245 11.300 2.813 1.00 93.00 123 CYS A CA 1
ATOM 895 C C . CYS A 1 123 ? -5.850 12.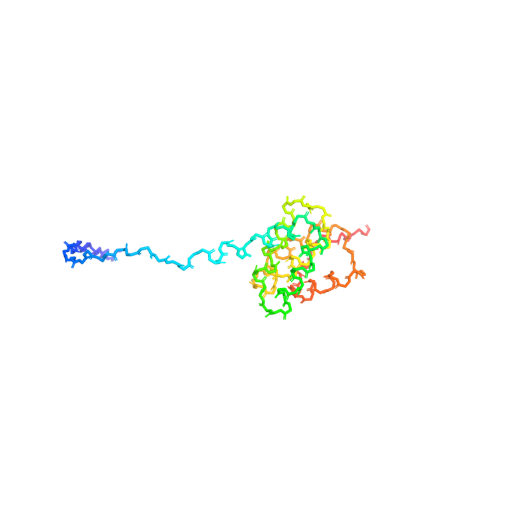665 3.179 1.00 93.00 123 CYS A C 1
ATOM 897 O O . CYS A 1 123 ? -5.4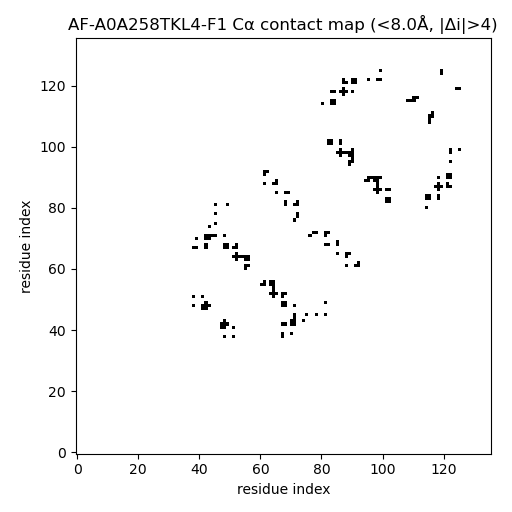37 13.278 4.171 1.00 93.00 123 CYS A O 1
ATOM 899 N N . GLY A 1 124 ? -6.815 13.153 2.392 1.00 85.81 124 GLY A N 1
ATOM 900 C CA . GLY A 1 124 ? -7.421 14.467 2.568 1.00 85.81 124 GLY A CA 1
ATOM 901 C C . GLY A 1 124 ? -6.439 15.613 2.306 1.00 85.81 124 GLY A C 1
ATOM 902 O O . GLY A 1 124 ? -5.452 15.472 1.584 1.00 85.81 124 GLY A O 1
ATOM 903 N N . ALA A 1 125 ? -6.716 16.786 2.883 1.00 71.88 125 ALA A N 1
ATOM 904 C CA . ALA A 1 125 ? -5.838 17.942 2.740 1.00 71.88 125 ALA A CA 1
ATOM 905 C C . ALA A 1 125 ? -4.462 17.642 3.361 1.00 71.88 125 ALA A C 1
ATOM 907 O O . ALA A 1 125 ? -4.304 17.646 4.583 1.00 71.88 125 ALA A O 1
ATOM 908 N N . MET A 1 126 ? -3.453 17.396 2.522 1.00 63.75 126 MET A N 1
ATOM 909 C CA . MET A 1 126 ? -2.070 17.377 2.987 1.00 63.75 126 MET A CA 1
ATOM 910 C C . MET A 1 126 ? -1.701 18.799 3.431 1.00 63.75 126 MET A C 1
ATOM 912 O O . MET A 1 126 ? -2.002 19.747 2.698 1.00 63.75 126 MET A O 1
ATOM 916 N N . PRO A 1 127 ? -1.065 18.992 4.602 1.00 58.06 127 PRO A N 1
ATOM 917 C CA . PRO A 1 127 ? -0.514 20.291 4.938 1.00 58.06 127 PRO A CA 1
ATOM 918 C C . PRO A 1 127 ? 0.464 20.656 3.825 1.00 58.06 127 PRO A C 1
ATOM 920 O O . PRO A 1 127 ? 1.426 19.932 3.567 1.00 58.06 127 PRO A O 1
ATOM 923 N N . VAL A 1 128 ? 0.169 21.742 3.110 1.00 57.62 128 VAL A N 1
ATOM 924 C CA . VAL A 1 128 ? 1.053 22.259 2.070 1.00 57.62 128 VAL A CA 1
ATOM 925 C C . VAL A 1 128 ? 2.386 22.514 2.755 1.00 57.62 128 VAL A C 1
ATOM 927 O O . VAL A 1 128 ? 2.460 23.346 3.661 1.00 57.62 128 VAL A O 1
ATOM 930 N N . ALA A 1 129 ? 3.422 21.761 2.383 1.00 53.41 129 ALA A N 1
ATOM 931 C CA . ALA A 1 129 ? 4.758 22.016 2.889 1.00 53.41 129 ALA A CA 1
ATOM 932 C C . ALA A 1 129 ? 5.070 23.490 2.600 1.00 53.41 129 ALA A C 1
ATOM 934 O O . ALA A 1 129 ? 5.068 23.913 1.443 1.00 53.41 129 ALA A O 1
ATOM 935 N N . ALA A 1 130 ? 5.290 24.277 3.653 1.00 48.00 130 ALA A N 1
ATOM 936 C CA . ALA A 1 130 ? 5.481 25.727 3.615 1.00 48.00 130 ALA A CA 1
ATOM 937 C C . ALA A 1 130 ? 6.801 26.159 2.938 1.00 48.00 130 ALA A C 1
ATOM 939 O O . ALA A 1 130 ? 7.367 27.194 3.273 1.00 48.00 130 ALA A O 1
ATOM 940 N N . ASN A 1 131 ? 7.321 25.359 2.007 1.00 48.72 131 ASN A N 1
ATOM 941 C CA . ASN A 1 131 ? 8.596 25.572 1.343 1.00 48.72 131 ASN A CA 1
ATOM 942 C C . ASN A 1 131 ? 8.512 25.312 -0.169 1.00 48.72 131 ASN A C 1
ATOM 944 O O . ASN A 1 131 ? 9.407 24.718 -0.764 1.00 48.72 131 ASN A O 1
ATOM 948 N N . GLN A 1 132 ?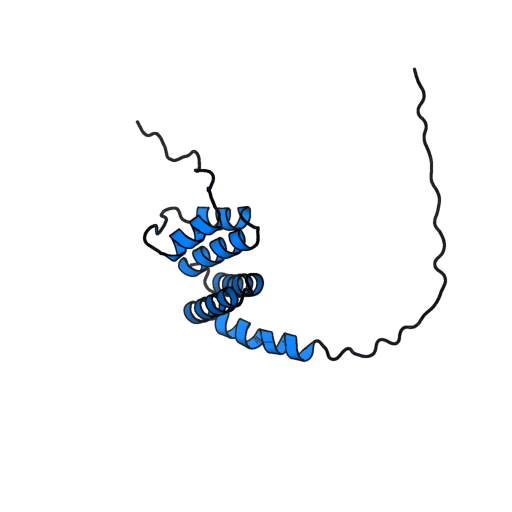 7.429 25.766 -0.806 1.00 50.66 132 GLN A N 1
ATOM 949 C CA . GLN A 1 132 ? 7.512 26.158 -2.211 1.00 50.66 132 GLN A CA 1
ATOM 950 C C . GLN A 1 132 ? 7.979 27.609 -2.234 1.00 50.66 132 GLN A C 1
ATOM 952 O O . GLN A 1 132 ? 7.206 28.528 -1.969 1.00 50.66 132 GLN A O 1
ATOM 957 N N . GLY A 1 133 ? 9.284 27.783 -2.432 1.00 47.28 133 GLY A N 1
ATOM 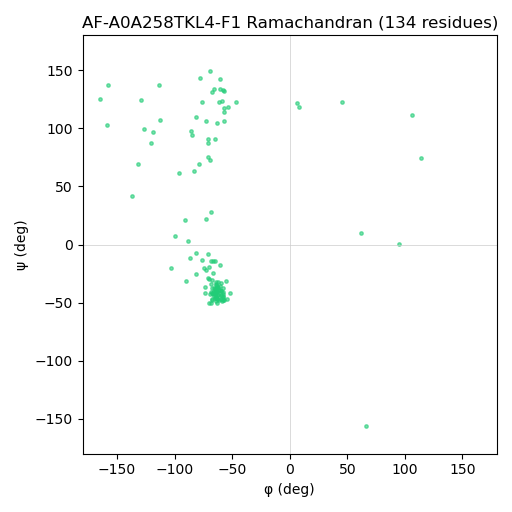958 C CA . GLY A 1 133 ? 9.957 29.069 -2.378 1.00 47.28 133 GLY A CA 1
ATOM 959 C C . GLY A 1 133 ? 9.225 30.151 -3.165 1.00 47.28 133 GLY A C 1
ATOM 960 O O . GLY A 1 133 ? 9.057 30.065 -4.380 1.00 47.28 133 GLY A O 1
ATOM 961 N N . THR A 1 134 ? 8.875 31.231 -2.472 1.00 46.16 134 THR A N 1
ATOM 962 C CA . THR A 1 134 ? 8.708 32.541 -3.093 1.00 46.16 134 THR A CA 1
ATOM 963 C C . THR A 1 134 ? 10.089 33.038 -3.521 1.00 46.16 134 THR A C 1
ATOM 965 O O . THR A 1 134 ? 10.677 33.906 -2.878 1.00 46.16 134 THR A O 1
ATOM 968 N N . GLY A 1 135 ? 10.635 32.442 -4.580 1.00 51.50 135 GLY A N 1
ATOM 969 C CA . GLY A 1 135 ? 11.693 33.055 -5.368 1.00 51.50 135 GLY A CA 1
ATOM 970 C C . GLY A 1 135 ? 11.071 34.207 -6.146 1.00 51.50 135 GLY A C 1
ATOM 971 O O . GLY A 1 135 ? 10.500 33.991 -7.213 1.00 51.50 135 GLY A O 1
ATOM 972 N N . LYS A 1 136 ? 11.092 35.398 -5.547 1.00 43.09 136 LYS A N 1
ATOM 973 C CA . LYS A 1 136 ? 10.996 36.658 -6.284 1.00 43.09 136 LYS A CA 1
ATOM 974 C C . LYS A 1 136 ? 12.381 37.065 -6.759 1.00 43.09 136 LYS A C 1
ATOM 976 O O . LYS A 1 136 ? 13.339 36.810 -5.997 1.00 43.09 136 LYS A O 1
#

pLDDT: mean 82.91, std 18.36, range [43.09, 98.62]

Secondary structure (DSSP, 8-state):
--------------------------TTSHHHHHTHHHHHHHTTSHHHHHHHHHHHHHHT-HHHHHHHHHHHHHH-TT-HHHHHHHHHHHHHTT-HHHHHHHHTT-SS--TT-HHHHHHHHHH-S----S-S----

Solvent-accessible surface area (backbone atoms only — not comparable to full-atom values): 8303 Å² total; per-residue (Å²): 143,82,82,88,81,87,83,81,87,84,79,87,81,80,92,82,87,90,74,90,72,81,80,68,86,74,85,80,55,62,70,61,57,61,60,43,52,63,54,58,57,33,18,75,37,68,66,52,14,50,52,49,21,51,50,32,46,73,74,65,39,50,70,59,17,37,53,32,34,49,48,20,39,75,78,40,78,78,45,58,69,53,51,38,48,38,20,19,42,31,16,70,69,76,32,37,67,60,13,49,57,53,56,66,70,48,88,74,68,59,78,85,39,67,53,44,52,50,19,48,63,47,47,49,87,68,80,74,72,94,73,75,74,85,80,123